Protein AF-A0A2Z6A156-F1 (afdb_monomer_lite)

Organism: NCBI:txid198431

Structure (mmCIF, N/CA/C/O backbone):
data_AF-A0A2Z6A156-F1
#
_entry.id   AF-A0A2Z6A156-F1
#
loop_
_atom_site.group_PDB
_atom_site.id
_atom_site.type_symbol
_atom_site.label_atom_id
_atom_site.label_alt_id
_atom_site.label_comp_id
_atom_site.label_asym_id
_atom_site.label_entity_id
_atom_site.label_seq_id
_atom_site.pdbx_PDB_ins_code
_atom_site.Cartn_x
_atom_site.Cartn_y
_atom_site.Cartn_z
_atom_site.occupancy
_atom_site.B_iso_or_equiv
_atom_site.auth_seq_id
_atom_site.auth_comp_id
_atom_site.auth_asym_id
_atom_site.auth_atom_id
_atom_site.pdbx_PDB_model_num
ATOM 1 N N . LYS A 1 1 ? 4.667 -3.462 4.442 1.00 93.25 1 LYS A N 1
ATOM 2 C CA . LYS A 1 1 ? 5.567 -3.504 3.262 1.00 93.25 1 LYS A CA 1
ATOM 3 C C . LYS A 1 1 ? 5.067 -4.611 2.352 1.00 93.25 1 LYS A C 1
ATOM 5 O O . LYS A 1 1 ? 4.785 -5.678 2.882 1.00 93.25 1 LYS A O 1
ATOM 10 N N . ILE A 1 2 ? 4.926 -4.338 1.061 1.00 97.00 2 ILE A N 1
ATOM 11 C CA . ILE A 1 2 ? 4.425 -5.259 0.035 1.00 97.00 2 ILE A CA 1
ATOM 12 C C . ILE A 1 2 ? 5.254 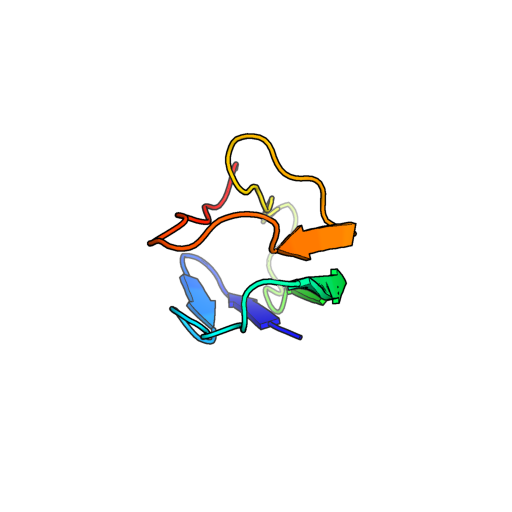-5.080 -1.245 1.00 97.00 2 ILE A C 1
ATOM 14 O O . ILE A 1 2 ? 5.917 -4.053 -1.415 1.00 97.00 2 ILE A O 1
ATOM 18 N N . THR A 1 3 ? 5.225 -6.059 -2.138 1.00 98.19 3 THR A N 1
ATOM 19 C CA . THR A 1 3 ? 5.910 -6.007 -3.439 1.00 98.19 3 THR A CA 1
ATOM 20 C C . THR A 1 3 ? 4.914 -6.187 -4.577 1.00 98.19 3 THR A C 1
ATOM 22 O O . THR A 1 3 ? 3.878 -6.821 -4.383 1.00 98.19 3 THR A O 1
ATOM 25 N N . SER A 1 4 ? 5.219 -5.652 -5.760 1.00 98.19 4 SER A N 1
ATOM 26 C CA . SER A 1 4 ? 4.516 -5.988 -7.002 1.00 98.19 4 SER A CA 1
ATOM 27 C C . SER A 1 4 ? 5.457 -6.653 -7.997 1.00 98.19 4 SER A C 1
ATOM 29 O O . SER A 1 4 ? 6.616 -6.265 -8.141 1.00 98.19 4 SER A O 1
ATOM 31 N N . ASN A 1 5 ? 4.929 -7.655 -8.688 1.00 97.62 5 ASN A N 1
ATOM 32 C CA . ASN A 1 5 ? 5.475 -8.197 -9.922 1.00 97.62 5 ASN A CA 1
ATOM 33 C C . ASN A 1 5 ? 4.272 -8.572 -10.789 1.00 97.62 5 ASN A C 1
ATOM 35 O O . ASN A 1 5 ? 3.421 -9.347 -10.344 1.00 97.62 5 ASN A O 1
ATOM 39 N N . ALA A 1 6 ? 4.126 -7.945 -11.957 1.00 96.69 6 ALA A N 1
ATOM 40 C CA . ALA A 1 6 ? 2.886 -8.042 -12.720 1.00 96.69 6 ALA A CA 1
ATOM 41 C C . ALA A 1 6 ? 2.494 -9.511 -12.992 1.00 96.69 6 ALA A C 1
ATOM 43 O O . ALA A 1 6 ? 3.339 -10.305 -13.408 1.00 96.69 6 ALA A O 1
ATOM 44 N N . PRO A 1 7 ? 1.219 -9.894 -12.768 1.00 96.31 7 PRO A N 1
ATOM 45 C CA . PRO A 1 7 ? 0.057 -9.035 -12.503 1.00 96.31 7 PRO A CA 1
ATOM 46 C C . PRO A 1 7 ? -0.340 -8.926 -11.013 1.00 96.31 7 PRO A C 1
ATOM 48 O O . PRO A 1 7 ? -1.496 -8.629 -10.716 1.00 96.31 7 PRO A O 1
ATOM 51 N N . ALA A 1 8 ? 0.548 -9.243 -10.065 1.00 96.81 8 ALA A N 1
ATOM 52 C CA . ALA A 1 8 ? 0.163 -9.471 -8.673 1.00 96.81 8 ALA A CA 1
ATOM 53 C C . ALA A 1 8 ? 0.916 -8.607 -7.650 1.00 96.81 8 ALA A C 1
ATOM 55 O O . ALA A 1 8 ? 2.091 -8.270 -7.807 1.00 96.81 8 ALA A O 1
ATOM 56 N N . PHE A 1 9 ? 0.224 -8.329 -6.541 1.00 98.19 9 PHE A N 1
ATOM 57 C CA . PHE A 1 9 ? 0.840 -7.912 -5.285 1.00 98.19 9 PHE A CA 1
ATOM 58 C C . PHE A 1 9 ? 1.145 -9.122 -4.403 1.00 98.19 9 PHE A C 1
ATOM 60 O O . PHE A 1 9 ? 0.380 -10.092 -4.368 1.00 98.19 9 PHE A O 1
ATOM 67 N N . GLU A 1 10 ? 2.226 -9.022 -3.634 1.00 97.31 10 GLU A N 1
ATOM 68 C CA . GLU A 1 10 ? 2.614 -10.009 -2.634 1.00 97.31 10 GLU A CA 1
ATOM 69 C C . GLU A 1 10 ? 2.901 -9.339 -1.276 1.00 97.31 10 GLU A C 1
ATOM 71 O O . GLU A 1 10 ? 3.680 -8.379 -1.207 1.00 97.31 10 GLU A O 1
ATOM 76 N N . PRO A 1 11 ? 2.294 -9.828 -0.174 1.00 96.50 11 PRO A N 1
ATOM 77 C CA . PRO A 1 11 ? 1.227 -10.839 -0.117 1.00 96.50 11 PRO A CA 1
ATOM 78 C C . PRO A 1 11 ? -0.111 -10.335 -0.703 1.00 96.50 11 PRO A C 1
ATOM 80 O O . PRO A 1 11 ? -0.348 -9.133 -0.781 1.00 96.50 11 PRO A O 1
ATOM 83 N N . ARG A 1 12 ? -1.008 -11.265 -1.075 1.00 95.12 12 ARG A N 1
ATOM 84 C CA . ARG A 1 12 ? -2.338 -10.951 -1.652 1.00 95.12 12 ARG A CA 1
ATOM 85 C C . ARG A 1 12 ? -3.344 -10.385 -0.646 1.00 95.12 12 ARG A C 1
ATOM 87 O O . ARG A 1 12 ? -4.293 -9.719 -1.041 1.00 95.12 12 ARG A O 1
ATOM 94 N N . GLU A 1 13 ? -3.147 -10.663 0.638 1.00 96.00 13 GLU A N 1
ATOM 95 C CA . GLU A 1 13 ? -3.934 -10.103 1.733 1.00 96.00 13 GLU A CA 1
ATOM 96 C C . GLU A 1 13 ? -3.049 -9.877 2.961 1.00 96.00 13 GLU A C 1
ATOM 98 O O . GLU A 1 13 ? -2.016 -10.526 3.142 1.00 96.00 13 GLU A O 1
ATOM 103 N N . PHE A 1 14 ? -3.470 -8.957 3.821 1.00 95.88 14 PHE A N 1
ATOM 104 C CA . PHE A 1 14 ? -2.878 -8.723 5.131 1.00 95.88 14 PHE A CA 1
ATOM 105 C C . PHE A 1 14 ? -3.981 -8.338 6.118 1.00 95.88 14 PHE A C 1
ATOM 107 O O . PHE A 1 14 ? -5.041 -7.849 5.729 1.00 95.88 14 PHE A O 1
ATOM 114 N N . ARG A 1 15 ? -3.747 -8.589 7.407 1.00 97.31 15 ARG A N 1
ATOM 115 C CA . ARG A 1 15 ? -4.716 -8.318 8.474 1.00 97.31 15 ARG A CA 1
ATOM 116 C C . ARG A 1 15 ? -4.205 -7.202 9.366 1.00 97.31 15 ARG A C 1
ATOM 118 O O . ARG A 1 15 ? -3.036 -7.198 9.741 1.00 97.31 15 ARG A O 1
ATOM 125 N N . LEU A 1 16 ? -5.108 -6.296 9.711 1.00 97.06 16 LEU A N 1
ATOM 126 C CA . LEU A 1 16 ? -4.873 -5.151 10.584 1.00 97.06 16 LEU A CA 1
ATOM 127 C C . LEU A 1 16 ? -5.883 -5.177 11.732 1.00 97.06 16 LEU A C 1
ATOM 129 O O . LEU A 1 16 ? -6.879 -5.907 11.673 1.00 97.06 16 LEU A O 1
ATOM 133 N N . LYS A 1 17 ? -5.640 -4.380 12.769 1.00 98.25 17 LYS A N 1
ATOM 134 C CA . LYS A 1 17 ? -6.611 -4.117 13.831 1.00 98.25 17 LYS A CA 1
ATOM 135 C C . LYS A 1 17 ? -7.266 -2.760 13.604 1.00 98.25 17 LYS A C 1
ATOM 137 O O . LYS A 1 17 ? -6.649 -1.830 13.092 1.00 98.25 17 LYS A O 1
ATOM 142 N N . VAL A 1 18 ? -8.530 -2.647 14.008 1.00 98.12 18 VAL A N 1
ATOM 143 C CA . VAL A 1 18 ? -9.214 -1.349 14.016 1.00 98.12 18 VAL A CA 1
ATOM 144 C C . VAL A 1 18 ? -8.457 -0.401 14.945 1.00 98.12 18 VAL A C 1
ATOM 146 O O . VAL A 1 18 ? -8.149 -0.768 16.079 1.00 98.12 18 VAL A O 1
ATOM 149 N N . GLY A 1 19 ? -8.169 0.800 14.452 1.00 98.25 19 GLY A N 1
ATOM 150 C CA . GLY A 1 19 ? -7.385 1.824 15.137 1.00 98.25 19 GLY A CA 1
ATOM 151 C C . GLY A 1 19 ? -5.888 1.815 14.816 1.00 98.25 19 GLY A C 1
ATOM 152 O O . GLY A 1 19 ? -5.199 2.725 15.265 1.00 98.25 19 GLY A O 1
ATOM 153 N N . ASP A 1 20 ? -5.381 0.848 14.042 1.00 98.50 20 ASP A N 1
ATOM 154 C CA . ASP A 1 20 ? -3.978 0.862 13.611 1.00 98.50 20 ASP A CA 1
ATOM 155 C C . ASP A 1 20 ? -3.694 2.080 12.713 1.00 98.50 20 ASP A C 1
ATOM 157 O O . ASP A 1 20 ? -4.461 2.382 11.792 1.00 98.50 20 ASP A O 1
ATOM 161 N N . GLU A 1 21 ? -2.559 2.744 12.948 1.00 98.19 21 GLU A N 1
ATOM 162 C CA . GLU A 1 21 ? -1.976 3.712 12.016 1.00 98.19 21 GLU A CA 1
ATOM 163 C C . GLU A 1 21 ? -1.111 2.970 10.996 1.00 98.19 21 GLU A C 1
ATOM 165 O O . GLU A 1 21 ? -0.146 2.279 11.334 1.00 98.19 21 GLU A O 1
ATOM 170 N N . VAL A 1 22 ? -1.477 3.091 9.725 1.00 97.19 22 VAL A N 1
ATOM 171 C CA . 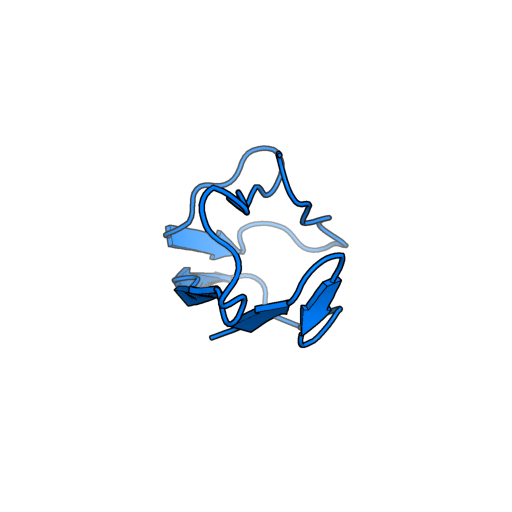VAL A 1 22 ? -0.945 2.266 8.647 1.00 97.19 22 VAL A CA 1
ATOM 172 C C . VAL A 1 22 ? -0.220 3.146 7.647 1.00 97.19 22 VAL A C 1
ATOM 174 O O . VAL A 1 22 ? -0.766 4.119 7.139 1.00 97.19 22 VAL A O 1
ATOM 177 N N . THR A 1 23 ? 1.007 2.753 7.302 1.00 97.44 23 THR A N 1
ATOM 178 C CA . THR A 1 23 ? 1.727 3.276 6.135 1.00 97.44 23 THR A CA 1
ATOM 179 C C . THR A 1 23 ? 2.045 2.131 5.188 1.00 97.44 23 THR A C 1
ATOM 181 O O . THR A 1 23 ? 2.765 1.190 5.543 1.00 97.44 23 THR A O 1
ATOM 184 N N . LEU A 1 24 ? 1.524 2.209 3.967 1.00 95.50 24 LEU A N 1
ATOM 185 C CA . LEU A 1 24 ? 1.817 1.236 2.924 1.00 95.50 24 LEU A CA 1
ATOM 186 C C . LEU A 1 24 ? 3.084 1.620 2.162 1.00 95.50 24 LEU A C 1
ATOM 188 O O . LEU A 1 24 ? 3.273 2.755 1.740 1.00 95.50 24 LEU A O 1
ATOM 192 N N . ILE A 1 25 ? 3.960 0.633 1.991 1.00 97.19 25 ILE A N 1
ATOM 193 C CA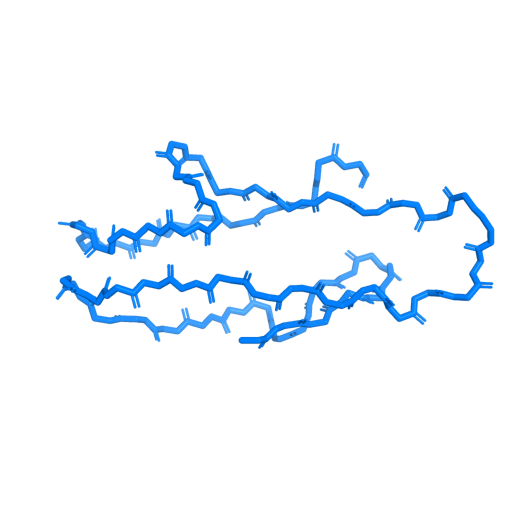 . ILE A 1 25 ? 5.194 0.741 1.211 1.00 97.19 25 ILE A CA 1
ATOM 194 C C . ILE A 1 25 ? 5.138 -0.377 0.181 1.00 97.19 25 ILE A C 1
ATOM 196 O O . ILE A 1 25 ? 5.150 -1.548 0.580 1.00 97.19 25 ILE A O 1
ATOM 200 N N . LEU A 1 26 ? 5.058 0.002 -1.093 1.00 97.25 26 LEU A N 1
ATOM 201 C CA . LEU A 1 26 ? 5.031 -0.890 -2.247 1.00 97.25 26 LEU A CA 1
ATOM 202 C C . LEU A 1 26 ? 6.322 -0.729 -3.052 1.00 97.25 26 LEU A C 1
ATOM 204 O O . LEU A 1 26 ? 6.673 0.384 -3.438 1.00 97.25 26 LEU A O 1
ATOM 208 N N . THR A 1 27 ? 6.995 -1.842 -3.329 1.00 98.31 27 THR A N 1
ATOM 209 C CA . THR A 1 27 ? 8.153 -1.881 -4.230 1.00 98.31 27 THR A CA 1
ATOM 210 C C . THR A 1 27 ? 7.788 -2.630 -5.506 1.00 98.31 27 THR A C 1
ATOM 212 O O . THR A 1 27 ? 7.456 -3.814 -5.437 1.00 98.31 27 THR A O 1
ATOM 215 N N . ASN A 1 28 ? 7.898 -1.963 -6.657 1.00 98.00 28 ASN A N 1
ATOM 216 C CA . ASN A 1 28 ? 7.809 -2.618 -7.960 1.00 98.00 28 ASN A CA 1
ATOM 217 C C . ASN A 1 28 ? 9.108 -3.382 -8.254 1.00 98.00 28 ASN A C 1
ATOM 219 O O . ASN A 1 28 ? 10.188 -2.791 -8.229 1.00 98.00 28 ASN A O 1
ATOM 223 N N . LEU A 1 29 ? 9.000 -4.691 -8.483 1.00 98.31 29 LEU A N 1
ATOM 224 C CA . LEU A 1 29 ? 10.123 -5.578 -8.796 1.00 98.31 29 LEU A CA 1
ATOM 225 C C . LEU A 1 29 ? 10.252 -5.880 -10.292 1.00 98.31 29 LEU A C 1
ATOM 227 O O . LEU A 1 29 ? 11.198 -6.567 -10.690 1.00 98.31 29 LEU A O 1
ATOM 231 N N . ASP A 1 30 ? 9.323 -5.395 -11.116 1.00 97.88 30 ASP A N 1
ATOM 232 C CA . ASP A 1 30 ? 9.434 -5.523 -12.559 1.00 97.88 30 ASP A CA 1
ATOM 233 C C . ASP A 1 30 ? 10.670 -4.790 -13.088 1.00 97.88 30 ASP A C 1
ATOM 235 O O . ASP A 1 30 ? 11.036 -3.703 -12.645 1.00 97.88 30 ASP A O 1
ATOM 239 N N . LYS A 1 31 ? 11.332 -5.425 -14.057 1.00 97.44 31 LYS A N 1
ATOM 240 C CA . LYS A 1 31 ? 12.517 -4.888 -14.747 1.00 97.44 31 LYS A CA 1
ATOM 241 C C . LYS A 1 31 ? 12.214 -4.484 -16.189 1.00 97.44 31 LYS A C 1
ATOM 243 O O . LYS A 1 31 ? 13.135 -4.280 -16.973 1.00 97.44 31 LYS A O 1
ATOM 248 N N . ILE A 1 32 ? 10.931 -4.446 -16.540 1.00 97.88 32 ILE A N 1
ATOM 249 C CA . ILE A 1 32 ? 10.443 -4.087 -17.868 1.00 97.88 32 ILE A CA 1
ATOM 250 C C . ILE A 1 32 ? 10.175 -2.582 -17.864 1.00 97.88 32 ILE A C 1
ATOM 252 O O . ILE A 1 32 ? 9.498 -2.076 -16.969 1.00 97.88 32 ILE A O 1
ATOM 256 N N . GLU A 1 33 ? 10.736 -1.879 -18.846 1.00 97.50 33 GLU A N 1
ATOM 257 C CA . GLU A 1 33 ? 10.504 -0.447 -19.049 1.00 97.50 33 GLU A CA 1
ATOM 258 C C . GLU A 1 33 ? 9.010 -0.162 -19.259 1.00 97.50 33 GLU A C 1
ATOM 260 O O . GLU A 1 33 ? 8.291 -0.977 -19.837 1.00 97.50 33 GLU A O 1
ATOM 265 N N . ASP A 1 34 ? 8.543 0.971 -18.732 1.00 96.94 34 ASP A N 1
ATOM 266 C CA . ASP A 1 34 ? 7.149 1.431 -18.785 1.00 96.94 34 ASP A CA 1
ATOM 267 C C . ASP A 1 34 ? 6.090 0.486 -18.183 1.00 96.94 34 ASP A C 1
ATOM 269 O O . ASP A 1 34 ? 4.892 0.772 -18.247 1.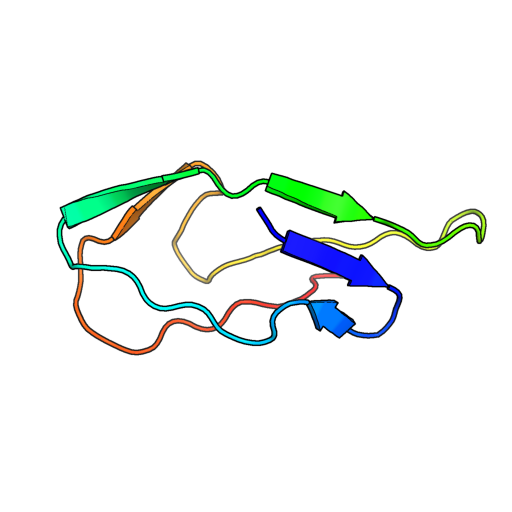00 96.94 34 ASP A O 1
ATOM 273 N N . LEU A 1 35 ? 6.494 -0.589 -17.492 1.00 97.31 35 LEU A N 1
ATOM 274 C CA . LEU A 1 35 ? 5.577 -1.459 -16.753 1.00 97.31 35 LEU A CA 1
ATOM 275 C C . LEU A 1 35 ? 5.243 -0.859 -15.377 1.00 97.31 35 LEU A C 1
ATOM 277 O O . LEU A 1 35 ? 5.759 -1.259 -14.327 1.00 97.31 35 LEU A O 1
ATOM 281 N N . THR A 1 36 ? 4.390 0.162 -15.411 1.00 97.56 36 THR A N 1
ATOM 282 C CA . THR A 1 36 ? 3.970 0.927 -14.234 1.00 97.56 36 THR A CA 1
ATOM 283 C C . THR A 1 36 ? 2.853 0.217 -13.481 1.00 97.56 36 THR A C 1
ATOM 285 O O . THR A 1 36 ? 1.921 -0.305 -14.079 1.00 97.56 36 THR A O 1
ATOM 288 N N . HIS A 1 37 ? 2.919 0.268 -12.151 1.00 97.81 37 HIS A N 1
ATOM 289 C CA . HIS A 1 37 ? 1.841 -0.160 -11.264 1.00 97.81 37 HIS A CA 1
ATOM 290 C C . HIS A 1 37 ? 1.308 1.045 -10.500 1.00 97.81 37 HIS A C 1
ATOM 292 O O . HIS A 1 37 ? 2.054 1.973 -10.182 1.00 97.81 37 HIS A O 1
ATOM 298 N N . GLY A 1 38 ? 0.033 0.996 -10.135 1.00 96.62 38 GLY A N 1
ATOM 299 C CA . GLY A 1 38 ? -0.534 1.877 -9.120 1.00 96.62 38 GLY A CA 1
ATOM 300 C C . GLY A 1 38 ? -1.044 1.080 -7.928 1.00 96.62 38 GLY A C 1
ATOM 301 O O . GLY A 1 38 ? -1.158 -0.137 -7.989 1.00 96.62 38 GLY A O 1
ATOM 302 N N . PHE A 1 39 ? -1.372 1.754 -6.833 1.00 97.38 39 PHE A N 1
ATOM 303 C CA . PHE A 1 39 ? -1.984 1.109 -5.676 1.00 97.38 39 PHE A CA 1
ATOM 304 C C . PHE A 1 39 ? -3.081 2.002 -5.117 1.00 97.38 39 PHE A C 1
ATOM 306 O O . PHE A 1 39 ? -2.840 3.175 -4.829 1.00 97.38 39 PHE A O 1
ATOM 313 N N . ALA A 1 40 ? -4.275 1.442 -4.947 1.00 97.12 40 ALA A N 1
ATOM 314 C CA . ALA A 1 40 ? -5.401 2.146 -4.357 1.00 97.12 40 ALA A CA 1
ATOM 315 C C . ALA A 1 40 ? -6.198 1.246 -3.411 1.00 97.12 40 ALA A C 1
ATOM 317 O O . ALA A 1 40 ? -6.359 0.048 -3.647 1.00 97.12 40 ALA A O 1
ATOM 318 N N . ILE A 1 41 ? -6.735 1.870 -2.364 1.00 97.12 41 ILE A N 1
ATOM 319 C CA . ILE A 1 41 ? -7.790 1.331 -1.507 1.00 97.12 41 ILE A CA 1
ATOM 320 C C . ILE A 1 41 ? -8.948 2.331 -1.596 1.00 97.12 41 ILE A C 1
ATOM 322 O O . ILE A 1 41 ? -8.726 3.519 -1.353 1.00 97.12 41 ILE A O 1
ATOM 326 N N . PRO A 1 42 ? -10.179 1.914 -1.946 1.00 97.06 42 PRO A N 1
ATOM 327 C CA . PRO A 1 42 ? -11.299 2.841 -2.048 1.00 97.06 42 PRO A CA 1
ATOM 328 C C . PRO A 1 42 ? -11.494 3.646 -0.758 1.00 97.06 42 PRO A C 1
ATOM 330 O O . PRO A 1 42 ? -11.673 3.065 0.309 1.00 97.06 42 PRO A O 1
ATOM 333 N N . ASN A 1 43 ? -11.529 4.976 -0.878 1.00 95.88 43 ASN A N 1
ATOM 334 C CA . ASN A 1 43 ? -11.716 5.945 0.215 1.00 95.88 43 ASN A CA 1
ATOM 335 C C . ASN A 1 43 ? -10.550 6.095 1.212 1.00 95.88 43 ASN A C 1
ATOM 337 O O . ASN A 1 43 ? -10.709 6.825 2.189 1.00 95.88 43 ASN A O 1
ATOM 341 N N . TYR A 1 44 ? -9.394 5.465 0.982 1.00 96.81 44 TYR A N 1
ATOM 342 C CA . TYR A 1 44 ? -8.226 5.594 1.861 1.00 96.81 44 TYR A CA 1
ATOM 343 C C . TYR A 1 44 ? -6.987 6.070 1.095 1.00 96.81 44 TYR A C 1
ATOM 345 O O . TYR A 1 44 ? -6.788 5.752 -0.077 1.00 96.81 44 TYR A O 1
ATOM 353 N N . ASN A 1 45 ? -6.140 6.831 1.789 1.00 94.88 45 ASN A N 1
ATOM 354 C CA . ASN A 1 45 ? -4.815 7.230 1.314 1.00 94.88 45 ASN A CA 1
ATOM 355 C C . ASN A 1 45 ? -3.772 6.132 1.596 1.00 94.88 45 ASN A C 1
ATOM 357 O O . ASN A 1 45 ? -4.064 5.122 2.228 1.00 94.88 45 ASN A O 1
ATOM 361 N N . ILE A 1 46 ? -2.527 6.338 1.152 1.00 93.56 46 ILE A N 1
ATOM 362 C CA . ILE A 1 46 ? -1.403 5.412 1.398 1.00 93.56 46 ILE A CA 1
ATOM 363 C C . ILE A 1 46 ? -0.965 5.398 2.876 1.00 93.56 46 ILE A C 1
ATOM 365 O O . ILE A 1 46 ? -0.529 4.361 3.384 1.00 93.56 46 ILE A O 1
ATOM 369 N N . ASN A 1 47 ? -1.103 6.534 3.566 1.00 96.69 47 ASN A N 1
ATOM 370 C CA . ASN A 1 47 ? -1.035 6.637 5.022 1.00 96.69 47 ASN A CA 1
ATOM 371 C C . ASN A 1 47 ? -2.450 6.906 5.552 1.00 96.69 47 ASN A C 1
ATOM 373 O O . ASN A 1 47 ? -3.119 7.828 5.078 1.00 96.69 47 ASN A O 1
ATOM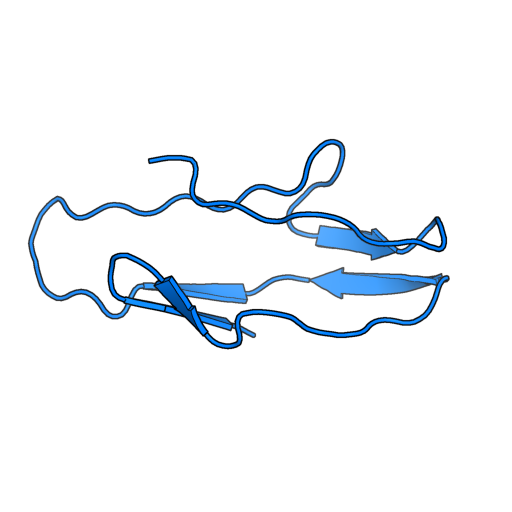 377 N N . PHE A 1 48 ? -2.928 6.057 6.459 1.00 96.50 48 PHE A N 1
ATOM 378 C CA . PHE A 1 48 ? -4.308 6.095 6.933 1.00 96.50 48 PHE A CA 1
ATOM 379 C C . PHE A 1 48 ? -4.475 5.401 8.287 1.00 96.50 48 PHE A C 1
ATOM 381 O O . PHE A 1 48 ? -3.625 4.621 8.713 1.00 96.50 48 PHE A O 1
ATOM 388 N N . ILE A 1 49 ? -5.612 5.656 8.939 1.00 97.69 49 ILE A N 1
ATOM 389 C CA . ILE A 1 49 ? -6.064 4.901 10.111 1.00 97.69 49 ILE A CA 1
ATOM 390 C C . ILE A 1 49 ? -7.055 3.832 9.655 1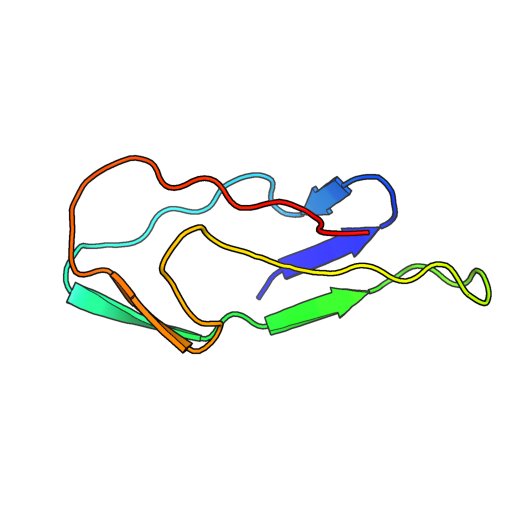.00 97.69 49 ILE A C 1
ATOM 392 O O . ILE A 1 49 ? -7.989 4.137 8.911 1.00 97.69 49 ILE A O 1
ATOM 396 N N . ALA A 1 50 ? -6.888 2.596 10.124 1.00 97.25 50 ALA A N 1
ATOM 397 C CA . ALA A 1 50 ? -7.872 1.529 9.944 1.00 97.25 50 ALA A CA 1
ATOM 398 C C . ALA A 1 50 ? -9.095 1.777 10.850 1.00 97.25 50 ALA A C 1
ATOM 400 O O . ALA A 1 50 ? -9.260 1.152 11.893 1.00 97.25 50 ALA A O 1
ATOM 401 N N . ASP A 1 51 ? -9.934 2.744 10.490 1.00 97.50 51 ASP A N 1
ATOM 402 C CA . ASP A 1 51 ? -11.005 3.291 11.334 1.00 97.50 51 ASP A CA 1
ATOM 403 C C . ASP A 1 51 ? -12.258 2.404 11.430 1.00 97.50 51 ASP A C 1
ATOM 405 O O . ASP A 1 51 ? -13.065 2.570 12.347 1.00 97.50 51 ASP A O 1
ATOM 409 N N . LYS A 1 52 ? -12.434 1.454 10.504 1.00 97.69 52 LYS A N 1
ATOM 410 C CA . LYS A 1 52 ? -13.629 0.603 10.410 1.00 97.69 52 LYS A CA 1
ATOM 411 C C . LYS A 1 52 ? -13.271 -0.883 10.326 1.00 97.69 52 LYS A C 1
ATOM 413 O O . LYS A 1 52 ? -12.321 -1.244 9.633 1.00 97.69 52 LYS A O 1
ATOM 418 N N . PRO A 1 53 ? -14.041 -1.773 10.982 1.00 98.06 53 PRO A N 1
ATOM 419 C CA . PRO A 1 53 ? -13.905 -3.210 10.775 1.00 98.06 53 PRO A CA 1
ATOM 420 C C . PRO A 1 53 ? -14.452 -3.612 9.399 1.00 98.06 53 PRO A C 1
ATOM 422 O O . PRO A 1 53 ? -15.402 -3.009 8.899 1.00 98.06 53 PRO A O 1
ATOM 425 N N . GLY A 1 54 ? -13.899 -4.674 8.814 1.00 97.06 54 GLY A N 1
ATOM 426 C CA . GLY A 1 54 ? -14.402 -5.250 7.567 1.00 97.06 54 GLY A CA 1
ATOM 427 C C . GLY A 1 54 ? -13.295 -5.729 6.637 1.00 97.06 54 GLY A C 1
ATOM 428 O O . GLY A 1 54 ? -12.129 -5.816 7.020 1.00 97.06 54 GLY A O 1
ATOM 429 N N . VAL A 1 55 ? -13.693 -6.046 5.405 1.00 97.69 55 VAL A N 1
ATOM 430 C CA . VAL A 1 55 ? -12.783 -6.372 4.305 1.00 97.69 55 VAL A CA 1
ATOM 431 C C . VAL A 1 55 ? -12.708 -5.167 3.381 1.00 97.69 55 VAL A C 1
ATOM 433 O O . VAL A 1 55 ? -13.733 -4.678 2.909 1.00 97.69 55 VAL A O 1
ATOM 436 N N . PHE A 1 56 ? -11.488 -4.715 3.112 1.00 97.44 56 PHE A N 1
ATOM 437 C CA . PHE A 1 56 ? -11.208 -3.586 2.236 1.00 97.44 56 PHE A CA 1
ATOM 438 C C . PHE A 1 56 ? -10.334 -4.075 1.091 1.00 97.44 56 PHE A C 1
ATOM 440 O O . PHE A 1 56 ? -9.264 -4.641 1.314 1.00 97.44 56 PHE A O 1
ATOM 447 N N . TRP A 1 57 ? -10.807 -3.883 -0.135 1.00 97.31 57 TRP A N 1
ATOM 448 C CA . TRP A 1 57 ? -10.073 -4.291 -1.324 1.00 97.31 57 TRP A CA 1
ATOM 449 C C . TRP A 1 57 ? -8.961 -3.294 -1.635 1.00 97.31 57 TRP A C 1
ATOM 451 O O . TRP A 1 57 ? -9.167 -2.083 -1.562 1.00 97.31 57 TRP A O 1
ATOM 461 N N . CYS A 1 58 ? -7.805 -3.814 -2.033 1.00 96.25 58 CYS A N 1
ATOM 462 C CA . CYS A 1 58 ? -6.770 -3.042 -2.707 1.00 96.25 58 CYS A CA 1
ATOM 463 C C . CYS A 1 58 ? -6.619 -3.545 -4.143 1.00 96.25 58 CYS A C 1
ATOM 465 O O . CYS A 1 58 ? -6.901 -4.712 -4.426 1.00 96.25 58 CYS A O 1
ATOM 467 N N . TYR A 1 59 ? -6.222 -2.664 -5.056 1.00 96.75 59 TYR A N 1
ATOM 468 C CA . TYR A 1 59 ? -6.103 -3.000 -6.473 1.00 96.75 59 TYR A CA 1
ATOM 469 C C . TYR A 1 59 ? -5.044 -2.153 -7.179 1.00 96.75 59 TYR A C 1
ATOM 471 O O . TYR A 1 59 ? -4.676 -1.069 -6.713 1.00 96.75 59 TYR A O 1
ATOM 479 N N . CYS A 1 60 ? -4.556 -2.679 -8.305 1.00 97.44 60 CYS A N 1
ATOM 480 C CA . CYS A 1 60 ? -3.676 -1.950 -9.206 1.00 97.44 60 CYS A CA 1
ATOM 481 C C . CYS A 1 60 ? -4.513 -1.032 -10.098 1.00 97.44 60 CYS A C 1
ATOM 483 O O . CYS A 1 60 ? -5.511 -1.473 -10.665 1.00 97.44 60 CYS A O 1
ATOM 485 N N . THR A 1 61 ? -4.153 0.249 -10.185 1.00 96.94 61 THR A N 1
ATOM 486 C CA . THR A 1 61 ? -4.910 1.231 -10.985 1.00 96.94 61 THR A CA 1
ATOM 487 C C . THR A 1 61 ? -4.475 1.303 -12.447 1.00 96.94 61 THR A C 1
ATOM 489 O O . THR A 1 61 ? -5.154 1.971 -13.224 1.00 96.94 61 THR A O 1
ATOM 492 N N . HIS A 1 62 ? -3.366 0.649 -12.799 1.00 89.75 62 HIS A N 1
ATOM 493 C CA . HIS A 1 62 ? -2.793 0.584 -14.143 1.00 89.75 62 HIS A CA 1
ATOM 494 C C . HIS A 1 62 ? -2.467 -0.865 -14.497 1.00 89.75 62 HIS A C 1
ATOM 496 O O . HIS A 1 62 ? -2.120 -1.618 -13.557 1.00 89.75 62 HIS A O 1
#

pLDDT: mean 96.98, std 1.38, range [89.75, 98.5]

Sequence (62 aa):
KITSNAPAFEPREFRLKVGDEVTLILTNLDKIEDLTHGFAIPNYNINFIADKPGVFWCYCTH

Radius of gyration: 12.49 Å; chains: 1; bounding box: 27×18×34 Å

Foldseek 3Di:
DWEDDPPDIPPNDDDDDQFDFAADDYYYPDPDPPPDWDKDWPPDDNTDGNHDDDDTDMHTPD

Secondary structure (DSSP, 8-state):
-EEEETTEEESS-----TT-EEE--EEE---STT-----BBTTB-SEEE--S-S----B---

InterPro domains:
  IPR008972 Cupredoxin [G3DSA:2.60.40.420] (1-62)
  IPR008972 Cupredoxin [SSF49503] (4-61)
  IPR051403 NosZ/Cytochrome c oxidase subunit 2 [PTHR42838] (2-60)